Protein AF-A0A229SL94-F1 (afdb_monomer_lite)

Structure (mmCIF, N/CA/C/O backbone):
data_AF-A0A229SL94-F1
#
_entry.id   AF-A0A229SL94-F1
#
loop_
_atom_site.group_PDB
_atom_site.id
_atom_site.type_symbol
_atom_site.label_atom_id
_atom_site.label_alt_id
_atom_site.label_comp_id
_atom_site.label_asym_id
_atom_site.label_entity_id
_atom_site.label_seq_id
_atom_site.pdbx_PDB_ins_code
_atom_site.Cartn_x
_atom_site.Cartn_y
_atom_site.Cartn_z
_atom_site.occupancy
_atom_site.B_iso_or_equiv
_atom_site.auth_seq_id
_atom_site.auth_comp_id
_atom_site.auth_asym_id
_atom_site.auth_atom_id
_atom_site.pdbx_PDB_model_num
ATOM 1 N N . MET A 1 1 ? 32.592 10.573 -26.887 1.00 49.19 1 MET A N 1
ATOM 2 C CA . MET A 1 1 ? 32.184 10.764 -25.479 1.00 49.19 1 MET A CA 1
ATOM 3 C C . MET A 1 1 ? 31.019 11.731 -25.488 1.00 49.19 1 MET A C 1
ATOM 5 O O . MET A 1 1 ? 31.236 12.876 -25.856 1.00 49.19 1 MET A O 1
ATOM 9 N N . SER A 1 2 ? 29.801 11.254 -25.225 1.00 54.78 2 SER A N 1
ATOM 10 C CA . SER A 1 2 ? 28.621 12.127 -25.164 1.00 54.78 2 SER A CA 1
ATOM 11 C C . SER A 1 2 ? 28.673 12.951 -23.877 1.00 54.78 2 SER A C 1
ATOM 13 O O . SER A 1 2 ? 28.986 12.402 -22.821 1.00 54.78 2 SER A O 1
ATOM 15 N N . ASP A 1 3 ? 28.434 14.255 -23.978 1.00 53.88 3 ASP A N 1
ATOM 16 C CA . ASP A 1 3 ? 28.433 15.185 -22.849 1.00 53.88 3 ASP A CA 1
ATOM 17 C C . ASP A 1 3 ? 27.122 15.029 -22.064 1.00 53.88 3 ASP A C 1
ATOM 19 O O . ASP A 1 3 ? 26.086 15.572 -22.440 1.00 53.88 3 ASP A O 1
ATOM 23 N N . SER A 1 4 ? 27.161 14.260 -20.973 1.00 62.75 4 SER A N 1
ATOM 24 C CA . SER A 1 4 ? 26.004 13.944 -20.117 1.00 62.75 4 SER A CA 1
ATOM 25 C C . SER A 1 4 ? 25.400 15.157 -19.396 1.00 62.75 4 SER A C 1
ATOM 27 O O . SER A 1 4 ? 24.421 15.012 -18.670 1.00 62.75 4 SER A O 1
ATOM 29 N N . ARG A 1 5 ? 25.977 16.357 -19.551 1.00 63.97 5 ARG A N 1
ATOM 30 C CA . ARG A 1 5 ? 25.489 17.588 -18.907 1.00 63.97 5 ARG A CA 1
ATOM 31 C C . ARG A 1 5 ? 24.206 18.143 -19.536 1.00 63.97 5 ARG A C 1
ATOM 33 O O . ARG A 1 5 ? 23.594 19.019 -18.934 1.00 63.97 5 ARG A O 1
ATOM 40 N N . PHE A 1 6 ? 23.805 17.635 -20.705 1.00 56.03 6 PHE A N 1
ATOM 41 C CA . PHE A 1 6 ? 22.617 18.076 -21.448 1.00 56.03 6 PHE A CA 1
ATOM 42 C C . PHE A 1 6 ? 21.639 16.941 -21.781 1.00 56.03 6 PHE A C 1
ATOM 44 O O . PHE A 1 6 ? 20.864 17.068 -22.728 1.00 56.03 6 PHE A O 1
ATOM 51 N N . ASP A 1 7 ? 21.646 15.846 -21.016 1.00 63.03 7 ASP A N 1
ATOM 52 C CA . ASP A 1 7 ? 20.564 14.865 -21.126 1.00 63.03 7 ASP A CA 1
ATOM 53 C C . ASP A 1 7 ? 19.261 15.523 -20.652 1.00 63.03 7 ASP A C 1
ATOM 55 O O . ASP A 1 7 ? 19.088 15.846 -19.471 1.00 63.03 7 ASP A O 1
ATOM 59 N N . LEU A 1 8 ? 18.363 15.778 -21.605 1.00 55.16 8 LEU A N 1
ATOM 60 C CA . LEU A 1 8 ? 17.001 16.214 -21.327 1.00 55.16 8 LEU A CA 1
ATOM 61 C C . LEU A 1 8 ? 16.336 15.163 -20.425 1.00 55.16 8 LEU A C 1
ATOM 63 O O . LEU A 1 8 ? 16.502 13.965 -20.670 1.00 55.16 8 LEU A O 1
ATOM 67 N N . PRO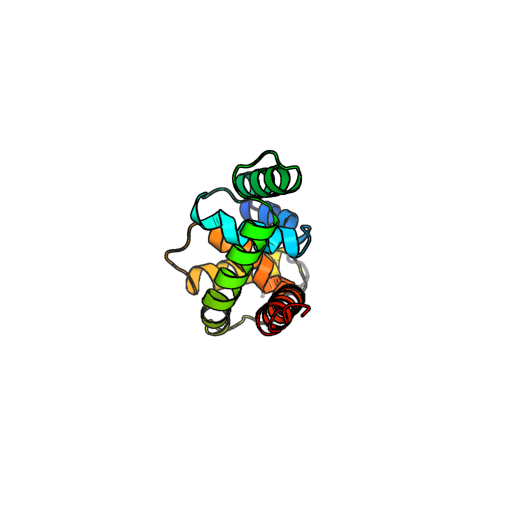 A 1 9 ? 15.592 15.571 -19.379 1.00 57.81 9 PRO A N 1
ATOM 68 C CA . PRO A 1 9 ? 14.831 14.615 -18.596 1.00 57.81 9 PRO A CA 1
ATOM 69 C C . PRO A 1 9 ? 13.870 13.885 -19.530 1.00 57.81 9 PRO A C 1
ATOM 71 O O . PRO A 1 9 ? 13.191 14.519 -20.334 1.00 57.81 9 PRO A O 1
ATOM 74 N N . ASP A 1 10 ? 13.844 12.563 -19.411 1.00 60.22 10 ASP A N 1
ATOM 75 C CA . ASP A 1 10 ? 12.913 11.694 -20.119 1.00 60.22 10 ASP A CA 1
ATOM 76 C C . ASP A 1 10 ? 11.482 12.222 -19.904 1.00 60.22 10 ASP A C 1
ATOM 78 O O . ASP A 1 10 ? 10.982 12.239 -18.774 1.00 60.22 10 ASP A O 1
ATOM 82 N N . LEU A 1 11 ? 10.889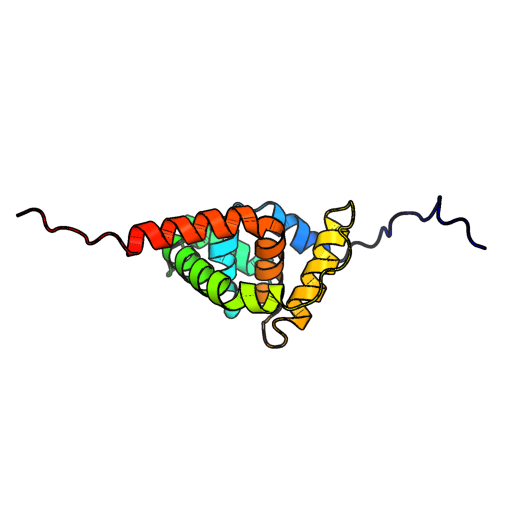 12.789 -20.960 1.00 56.44 11 LEU A N 1
ATOM 83 C CA . LEU A 1 11 ? 9.588 13.468 -20.905 1.00 56.44 11 LEU A CA 1
ATOM 84 C C . LEU A 1 11 ? 8.424 12.473 -20.976 1.00 56.44 11 LEU A C 1
ATOM 86 O O . LEU A 1 11 ? 7.282 12.855 -20.718 1.00 56.44 11 LEU A O 1
ATOM 90 N N . GLU A 1 12 ? 8.696 11.212 -21.313 1.00 61.56 12 GLU A N 1
ATOM 91 C CA . GLU A 1 12 ? 7.688 10.160 -21.322 1.00 61.56 12 GLU A CA 1
ATOM 92 C C . GLU A 1 12 ? 7.441 9.674 -19.895 1.00 61.56 12 GLU A C 1
ATOM 94 O O . GLU A 1 12 ? 8.108 8.779 -19.381 1.00 61.56 12 GLU A O 1
ATOM 99 N N . VAL A 1 13 ? 6.467 10.296 -19.229 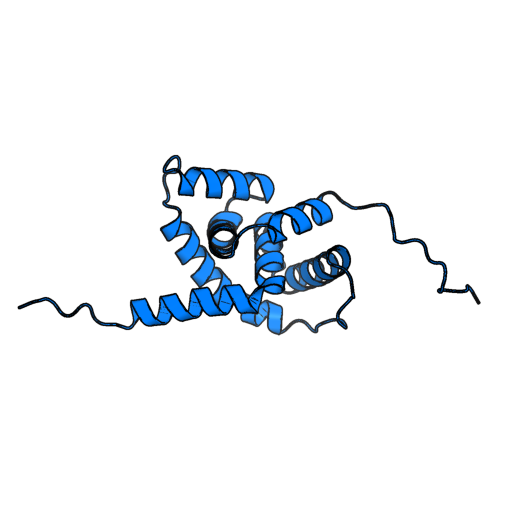1.00 66.31 13 VAL A N 1
ATOM 100 C CA . VAL A 1 13 ? 5.962 9.779 -17.960 1.00 66.31 13 VAL A CA 1
ATOM 101 C C . VAL A 1 13 ? 4.906 8.720 -18.243 1.00 66.31 13 VAL A C 1
ATOM 103 O O . VAL A 1 13 ? 3.911 8.967 -18.925 1.00 66.31 13 VAL A O 1
ATOM 106 N N . THR A 1 14 ? 5.109 7.526 -17.703 1.00 79.00 14 THR A N 1
ATOM 107 C CA . THR A 1 14 ? 4.143 6.433 -17.811 1.00 79.00 14 THR A CA 1
ATOM 108 C C . THR A 1 14 ? 2.948 6.657 -16.880 1.00 79.00 14 THR A C 1
ATOM 110 O O . THR A 1 14 ? 3.062 7.276 -15.820 1.00 79.00 14 THR A O 1
ATOM 113 N N . ALA A 1 15 ? 1.791 6.075 -17.213 1.00 77.31 15 ALA A N 1
ATOM 114 C CA . ALA A 1 15 ? 0.609 6.127 -16.344 1.00 77.31 15 ALA A CA 1
ATOM 115 C C . ALA A 1 15 ? 0.881 5.563 -14.932 1.00 77.31 15 ALA A C 1
ATOM 117 O O . ALA A 1 15 ? 0.339 6.060 -13.948 1.00 77.31 15 ALA A O 1
ATOM 118 N N . ALA A 1 16 ? 1.760 4.562 -14.820 1.00 77.06 16 ALA A N 1
ATOM 119 C CA . ALA A 1 16 ? 2.165 3.981 -13.541 1.00 77.06 16 ALA A CA 1
ATOM 120 C C . ALA A 1 16 ? 3.014 4.941 -12.689 1.00 77.06 16 ALA A C 1
ATOM 122 O O . ALA A 1 16 ? 2.951 4.896 -11.461 1.00 77.06 16 ALA A O 1
ATOM 123 N N . GLU A 1 17 ? 3.808 5.810 -13.315 1.00 83.56 17 GLU A N 1
ATOM 124 C CA . GLU A 1 17 ? 4.589 6.831 -12.613 1.00 83.56 17 GLU A CA 1
ATOM 125 C C . GLU A 1 17 ? 3.714 7.989 -12.140 1.00 83.56 17 GLU A C 1
ATOM 127 O O . GLU A 1 17 ? 3.860 8.419 -10.998 1.00 83.56 17 GLU A O 1
ATOM 132 N N . GLU A 1 18 ? 2.764 8.447 -12.959 1.00 82.94 18 GLU A N 1
ATOM 133 C CA . GLU A 1 18 ? 1.786 9.461 -12.540 1.00 82.94 18 GLU A CA 1
ATOM 134 C C . GLU A 1 18 ? 0.877 8.939 -11.417 1.00 82.94 18 GLU A C 1
ATOM 136 O O . GLU A 1 18 ? 0.677 9.629 -10.416 1.00 82.94 18 GLU A O 1
ATOM 141 N N . ALA A 1 19 ? 0.408 7.688 -11.505 1.00 82.00 19 ALA A N 1
ATOM 142 C CA . ALA A 1 19 ? -0.318 7.045 -10.409 1.00 82.00 19 ALA A CA 1
ATOM 143 C C . ALA A 1 19 ? 0.520 7.013 -9.120 1.00 82.00 19 ALA A C 1
ATOM 145 O O . ALA A 1 19 ? 0.007 7.299 -8.042 1.00 82.00 19 ALA A O 1
ATOM 146 N N . GLY A 1 20 ? 1.821 6.737 -9.233 1.00 84.94 20 GLY A N 1
ATOM 147 C CA . GLY A 1 20 ? 2.759 6.801 -8.117 1.00 84.94 20 GLY A CA 1
ATOM 148 C C . GLY A 1 20 ? 2.849 8.175 -7.468 1.00 84.94 20 GLY A C 1
ATOM 149 O O . GLY A 1 20 ? 2.729 8.290 -6.251 1.00 84.94 20 GLY A O 1
ATOM 150 N N . VAL A 1 21 ? 2.999 9.230 -8.270 1.00 86.19 21 VAL A N 1
ATOM 151 C CA . VAL A 1 21 ? 3.027 10.617 -7.776 1.00 86.19 21 VAL A CA 1
ATOM 152 C C . VAL A 1 21 ? 1.723 10.974 -7.057 1.00 86.19 21 VAL A C 1
ATOM 154 O O . VAL A 1 21 ? 1.767 11.569 -5.981 1.00 86.19 21 VAL A O 1
ATOM 157 N N . ILE A 1 22 ? 0.572 10.568 -7.602 1.00 90.06 22 ILE A N 1
ATOM 158 C CA . ILE A 1 22 ? -0.737 10.778 -6.968 1.00 90.06 22 ILE A CA 1
ATOM 159 C C . ILE A 1 22 ? -0.812 10.052 -5.619 1.00 90.06 22 ILE A C 1
ATOM 161 O O . ILE A 1 22 ? -1.211 10.658 -4.624 1.00 90.06 22 ILE A O 1
ATOM 165 N N . LEU A 1 23 ? -0.396 8.781 -5.560 1.00 93.69 23 LEU A N 1
ATOM 166 C CA . LEU A 1 23 ? -0.384 8.003 -4.318 1.00 93.69 23 LEU A CA 1
ATOM 167 C C . LEU A 1 23 ? 0.499 8.654 -3.250 1.00 93.69 23 LEU A C 1
ATOM 169 O O . LEU A 1 23 ? 0.104 8.717 -2.090 1.00 93.69 23 LEU A O 1
ATOM 173 N N . LEU A 1 24 ? 1.660 9.192 -3.629 1.00 93.75 24 LEU A N 1
ATOM 174 C CA . LEU A 1 24 ? 2.560 9.874 -2.695 1.00 93.75 24 LEU A CA 1
ATOM 175 C C . LEU A 1 24 ? 1.940 11.137 -2.072 1.00 93.75 24 LEU A C 1
ATOM 177 O O . LEU A 1 24 ? 2.353 11.531 -0.980 1.00 93.75 24 LEU A O 1
ATOM 181 N N . GLY A 1 25 ? 0.923 11.725 -2.712 1.00 93.81 25 GLY A N 1
ATOM 182 C CA . GLY A 1 25 ? 0.136 12.838 -2.176 1.00 93.81 25 GLY A CA 1
ATOM 183 C C . GLY A 1 25 ? -0.947 12.448 -1.158 1.00 93.81 25 GLY A C 1
ATOM 184 O O . GLY A 1 25 ? -1.528 13.335 -0.535 1.00 93.81 25 GLY A O 1
ATOM 185 N N . LEU A 1 26 ? -1.239 11.156 -0.970 1.00 94.88 26 LEU A N 1
ATOM 186 C CA . LEU A 1 26 ? -2.208 10.689 0.030 1.00 94.88 26 LEU A CA 1
ATOM 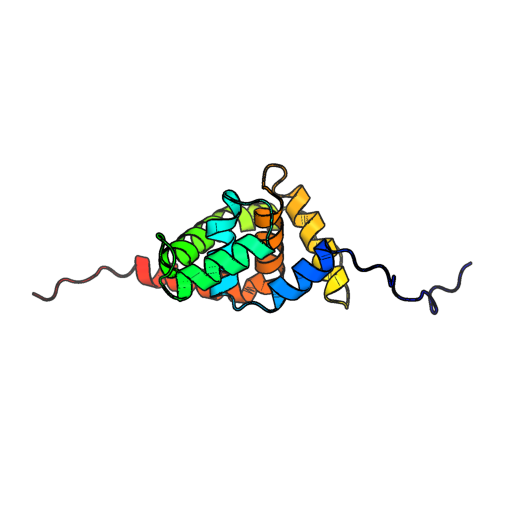187 C C . LEU A 1 26 ? -1.621 10.761 1.441 1.00 94.88 26 LEU A C 1
ATOM 189 O O . LEU A 1 26 ? -0.428 10.571 1.626 1.00 94.88 26 LEU A O 1
ATOM 193 N N . ASP A 1 27 ? -2.439 11.000 2.463 1.00 95.56 27 ASP A N 1
ATOM 194 C CA . ASP A 1 27 ? -1.978 10.916 3.854 1.00 95.56 27 ASP A CA 1
ATOM 195 C C . ASP A 1 27 ? -1.619 9.465 4.271 1.00 95.56 27 ASP A C 1
ATOM 197 O O . ASP A 1 27 ? -2.062 8.509 3.624 1.00 95.56 27 ASP A O 1
ATOM 201 N N . PRO A 1 28 ? -0.798 9.276 5.327 1.00 96.56 28 PRO A N 1
ATOM 202 C CA . PRO A 1 28 ? -0.360 7.949 5.770 1.00 96.56 28 PRO A CA 1
ATOM 203 C C . PRO A 1 28 ? -1.501 6.971 6.089 1.00 96.56 28 PRO A C 1
ATOM 205 O O . PRO A 1 28 ? -1.394 5.797 5.730 1.00 96.56 28 PRO A O 1
ATOM 208 N N . ASP A 1 29 ? -2.605 7.443 6.681 1.00 96.44 29 ASP A N 1
ATOM 209 C CA . ASP A 1 29 ? -3.775 6.605 6.982 1.00 96.44 29 ASP A CA 1
ATOM 210 C C . ASP A 1 29 ? -4.397 6.085 5.680 1.00 96.44 29 ASP A C 1
ATOM 212 O O . ASP A 1 29 ? -4.651 4.891 5.522 1.00 96.44 29 ASP A O 1
ATOM 216 N N . ARG A 1 30 ? -4.573 6.956 4.678 1.00 97.12 30 ARG A N 1
ATOM 217 C CA . ARG A 1 30 ? -5.065 6.550 3.353 1.00 97.12 30 ARG A CA 1
ATOM 218 C C . ARG A 1 30 ? -4.122 5.595 2.622 1.00 97.12 30 ARG A C 1
ATOM 220 O O . ARG A 1 30 ? -4.605 4.715 1.907 1.00 97.12 30 ARG A O 1
ATOM 227 N N . LEU A 1 31 ? -2.809 5.740 2.789 1.00 98.06 31 LEU A N 1
ATOM 228 C CA . LEU A 1 31 ? -1.834 4.796 2.236 1.00 98.06 31 LEU A CA 1
ATOM 229 C C . LEU A 1 31 ? -1.951 3.413 2.887 1.00 98.06 31 LEU A C 1
ATOM 231 O O . LEU A 1 31 ? -1.997 2.412 2.170 1.00 98.06 31 LEU A O 1
ATOM 235 N N . LEU A 1 32 ? -2.064 3.347 4.216 1.00 98.00 32 LEU A N 1
ATOM 236 C CA . LEU A 1 32 ? -2.277 2.087 4.931 1.00 98.00 32 LEU A CA 1
ATOM 237 C C . LEU A 1 32 ? -3.625 1.458 4.577 1.00 98.00 32 LEU A C 1
ATOM 239 O O . LEU A 1 32 ? -3.661 0.287 4.208 1.00 98.00 32 LEU A O 1
ATOM 243 N N . ALA A 1 33 ? -4.714 2.226 4.587 1.00 97.81 33 ALA A N 1
ATOM 244 C CA . ALA A 1 33 ? -6.029 1.730 4.188 1.00 97.81 33 ALA A CA 1
ATOM 245 C C . ALA A 1 33 ? -6.014 1.141 2.770 1.00 97.81 33 ALA A C 1
ATOM 247 O O . ALA A 1 33 ? -6.566 0.067 2.522 1.00 97.81 33 ALA A O 1
ATOM 248 N N . GLY A 1 34 ? -5.330 1.815 1.841 1.00 97.75 34 GLY A N 1
ATOM 249 C CA . GLY A 1 34 ? -5.147 1.309 0.489 1.00 97.75 34 GLY A CA 1
ATOM 250 C C . GLY A 1 34 ? -4.322 0.028 0.448 1.00 97.75 34 GLY A C 1
ATOM 251 O O . GLY A 1 34 ? -4.744 -0.930 -0.190 1.00 97.75 34 GLY A O 1
ATOM 252 N N . LEU A 1 35 ? -3.215 -0.061 1.192 1.00 97.75 35 LEU A N 1
ATOM 253 C CA . LEU A 1 35 ? -2.432 -1.295 1.318 1.00 97.75 35 LEU A CA 1
ATOM 254 C C . LEU A 1 35 ? -3.260 -2.458 1.899 1.00 97.75 35 LEU A C 1
ATOM 256 O O . LEU A 1 35 ? -3.100 -3.600 1.463 1.00 97.75 35 LEU A O 1
ATOM 260 N N . GLY A 1 36 ? -4.156 -2.174 2.848 1.00 96.00 36 GLY A N 1
ATOM 261 C CA . GLY A 1 36 ? -5.077 -3.146 3.440 1.00 96.00 36 GLY A CA 1
ATOM 262 C C . GLY A 1 36 ? -6.094 -3.704 2.442 1.00 96.00 36 GLY A C 1
ATOM 263 O O . GLY A 1 36 ? -6.430 -4.886 2.508 1.00 96.00 36 GLY A O 1
ATOM 264 N N . PHE A 1 37 ? -6.532 -2.889 1.477 1.00 96.69 37 PHE A N 1
ATOM 265 C CA . PHE A 1 37 ? -7.504 -3.285 0.454 1.00 96.69 37 PHE A CA 1
ATOM 266 C C . PHE A 1 37 ? -6.870 -3.817 -0.846 1.00 96.69 37 PHE A C 1
ATOM 268 O O . PHE A 1 37 ? -7.455 -4.658 -1.528 1.00 96.69 37 PHE A O 1
ATOM 275 N N . ALA A 1 38 ? -5.662 -3.372 -1.198 1.00 94.94 38 ALA A N 1
ATOM 276 C CA . ALA A 1 38 ? -5.051 -3.558 -2.517 1.00 94.94 38 ALA A CA 1
ATOM 277 C C . ALA A 1 38 ? -4.748 -5.015 -2.919 1.00 94.94 38 ALA A C 1
ATOM 279 O O . ALA A 1 38 ? -4.329 -5.266 -4.043 1.00 94.94 38 ALA A O 1
ATOM 280 N N . GLY A 1 39 ? -4.955 -5.991 -2.030 1.00 90.31 39 GLY A N 1
ATOM 281 C CA . GLY A 1 39 ? -4.941 -7.411 -2.396 1.00 90.31 39 GLY A CA 1
ATOM 282 C C . GLY A 1 39 ? -6.176 -7.871 -3.183 1.00 90.31 39 GLY A C 1
ATOM 283 O O . GLY A 1 39 ? -6.173 -8.990 -3.681 1.00 90.31 39 GLY A O 1
ATOM 284 N N . LEU A 1 40 ? -7.220 -7.040 -3.273 1.00 90.00 40 LEU A N 1
ATOM 285 C CA . LEU A 1 40 ? -8.510 -7.366 -3.894 1.00 90.00 40 LEU A CA 1
ATOM 286 C C . LEU A 1 40 ? -8.753 -6.640 -5.227 1.00 90.00 40 LEU A C 1
ATOM 288 O O . LEU A 1 40 ? -9.807 -6.815 -5.835 1.00 90.00 40 LEU A O 1
ATOM 292 N N . ALA A 1 41 ? -7.812 -5.805 -5.665 1.00 91.38 41 ALA A N 1
ATOM 293 C CA . ALA A 1 41 ? -7.915 -5.027 -6.891 1.00 91.38 41 ALA A CA 1
ATOM 294 C C . ALA A 1 41 ? -6.538 -4.854 -7.533 1.00 91.38 41 ALA A C 1
ATOM 296 O O . ALA A 1 41 ? -5.536 -4.741 -6.832 1.00 91.38 41 ALA A O 1
ATOM 297 N N . ASP A 1 42 ? -6.501 -4.773 -8.861 1.00 90.44 42 ASP A N 1
ATOM 298 C CA . ASP A 1 42 ? -5.257 -4.540 -9.600 1.00 90.44 42 ASP A CA 1
ATOM 299 C C . ASP A 1 42 ? -5.005 -3.054 -9.880 1.00 90.44 42 ASP A C 1
ATOM 301 O O . ASP A 1 42 ? -3.853 -2.644 -10.013 1.00 90.44 42 ASP A O 1
ATOM 305 N N . ASP A 1 43 ? -6.060 -2.234 -9.923 1.00 92.56 43 ASP A N 1
ATOM 306 C CA . ASP A 1 43 ? -5.965 -0.807 -10.228 1.00 92.56 43 ASP A CA 1
ATOM 307 C C . ASP A 1 43 ? -5.817 0.046 -8.949 1.00 92.56 43 ASP A C 1
ATOM 309 O O . ASP A 1 43 ? -6.733 0.075 -8.118 1.00 92.56 43 ASP A O 1
ATOM 313 N N . PRO A 1 44 ? -4.698 0.774 -8.763 1.00 93.38 44 PRO A N 1
ATOM 314 C CA . PRO A 1 44 ? -4.477 1.585 -7.566 1.00 93.38 44 PRO A CA 1
ATOM 315 C C . PRO A 1 44 ? -5.419 2.796 -7.458 1.00 93.38 44 PRO A C 1
ATOM 317 O O . PRO A 1 44 ? -5.707 3.243 -6.348 1.00 93.38 44 PRO A O 1
ATOM 320 N N . GLY A 1 45 ? -5.933 3.323 -8.573 1.00 92.62 45 GLY A N 1
ATOM 321 C CA . GLY A 1 45 ? -6.902 4.419 -8.568 1.00 92.62 45 GLY A CA 1
ATOM 322 C C . GLY A 1 45 ? -8.271 3.978 -8.048 1.00 92.62 45 GLY A C 1
ATOM 323 O O . GLY A 1 45 ? -8.905 4.695 -7.273 1.00 92.62 45 GLY A O 1
ATOM 324 N N . LEU A 1 46 ? -8.712 2.772 -8.409 1.00 93.25 46 LEU A N 1
ATOM 325 C CA . LEU A 1 46 ? -9.926 2.153 -7.881 1.00 93.25 46 LEU A CA 1
ATOM 326 C C . LEU A 1 46 ? -9.805 1.884 -6.377 1.00 93.25 46 LEU A C 1
ATOM 328 O O . LEU A 1 46 ? -10.749 2.151 -5.632 1.00 93.25 46 LEU A O 1
ATOM 332 N N . VAL A 1 47 ? -8.638 1.428 -5.910 1.00 96.38 47 VAL A N 1
ATOM 333 C CA . VAL A 1 47 ? -8.368 1.290 -4.469 1.00 96.38 47 VAL A CA 1
ATOM 334 C C . VAL A 1 47 ? -8.524 2.638 -3.759 1.00 96.38 47 VAL A C 1
ATOM 336 O O . VAL A 1 47 ? -9.217 2.706 -2.744 1.00 96.38 47 VAL A O 1
ATOM 339 N N . ALA A 1 48 ? -7.965 3.722 -4.306 1.00 94.94 48 ALA A N 1
ATOM 340 C CA . ALA A 1 48 ? -8.095 5.055 -3.716 1.00 94.94 48 ALA A CA 1
ATOM 341 C C . ALA A 1 48 ? -9.564 5.508 -3.598 1.00 94.94 48 ALA A C 1
ATOM 343 O O . ALA A 1 48 ? -9.960 6.042 -2.561 1.00 94.94 48 ALA A O 1
ATOM 344 N N . GLN A 1 49 ? -10.392 5.238 -4.614 1.00 93.81 49 GLN A N 1
ATOM 345 C CA . GLN A 1 49 ? -11.831 5.538 -4.578 1.00 93.81 49 GLN A CA 1
ATOM 346 C C . GLN A 1 49 ? -12.571 4.741 -3.496 1.00 93.81 49 GLN A C 1
ATOM 348 O O . GLN A 1 49 ? -13.460 5.272 -2.829 1.00 93.81 49 GLN A O 1
ATOM 353 N N . ILE A 1 50 ? -12.213 3.469 -3.300 1.00 95.06 50 ILE A N 1
ATOM 354 C CA . ILE A 1 50 ? -12.816 2.622 -2.263 1.00 95.06 50 ILE A CA 1
ATOM 355 C C . ILE A 1 50 ? -12.409 3.094 -0.870 1.00 95.06 50 ILE A C 1
ATOM 357 O O . ILE A 1 50 ? -13.267 3.200 0.004 1.00 95.06 50 ILE A O 1
ATOM 361 N N . VAL A 1 51 ? -11.135 3.437 -0.669 1.00 96.00 51 VAL A N 1
ATOM 362 C CA . VAL A 1 51 ? -10.645 4.007 0.595 1.00 96.00 51 VAL A CA 1
ATOM 363 C C . VAL A 1 51 ? -11.376 5.305 0.928 1.00 96.00 51 VAL A C 1
ATOM 365 O O . VAL A 1 51 ? -11.783 5.504 2.074 1.00 96.00 51 VAL A O 1
ATOM 368 N N . ASP A 1 52 ? -11.583 6.172 -0.064 1.00 94.94 52 ASP A N 1
ATOM 369 C CA . ASP A 1 52 ? -12.337 7.410 0.118 1.00 94.94 52 ASP A CA 1
ATOM 370 C C . ASP A 1 52 ? -13.800 7.136 0.498 1.00 94.94 52 ASP A C 1
ATOM 372 O O . ASP A 1 52 ? -14.316 7.670 1.481 1.00 94.94 52 ASP A O 1
ATOM 376 N N . ARG A 1 53 ? -14.448 6.196 -0.195 1.00 93.75 53 ARG A N 1
ATOM 377 C CA . ARG A 1 53 ? -15.809 5.765 0.137 1.00 93.75 53 ARG A CA 1
ATOM 378 C C . ARG A 1 53 ? -15.910 5.172 1.546 1.00 93.75 53 ARG A C 1
ATOM 380 O O . ARG A 1 53 ? -16.864 5.487 2.256 1.00 93.75 53 ARG A O 1
ATOM 387 N N . ALA A 1 54 ? -14.943 4.357 1.968 1.00 94.31 54 ALA A N 1
ATOM 388 C CA . ALA A 1 54 ? -14.886 3.788 3.315 1.00 94.31 54 ALA A CA 1
ATOM 389 C C . ALA A 1 54 ? -14.741 4.872 4.391 1.00 94.31 54 ALA A C 1
ATOM 391 O O . ALA A 1 54 ? -15.388 4.805 5.436 1.00 94.31 54 ALA A O 1
ATOM 392 N N . ARG A 1 55 ? -13.957 5.921 4.117 1.00 93.94 55 ARG A N 1
ATOM 393 C CA . ARG A 1 55 ? -13.807 7.088 5.000 1.00 93.94 55 ARG A CA 1
ATOM 394 C C . ARG A 1 55 ? -15.107 7.877 5.167 1.00 93.94 55 ARG A C 1
ATOM 396 O O . ARG A 1 55 ? -15.329 8.470 6.218 1.00 93.94 55 ARG A O 1
ATOM 403 N N . HIS A 1 56 ? -15.977 7.847 4.163 1.00 93.69 56 HIS A N 1
ATOM 404 C CA . HIS A 1 56 ? -17.293 8.483 4.192 1.00 93.69 56 HIS A CA 1
ATOM 405 C C . HIS A 1 56 ? -18.440 7.534 4.588 1.00 93.69 56 HIS A C 1
ATOM 407 O O . HIS A 1 56 ? -19.604 7.907 4.471 1.00 93.69 56 HIS A O 1
ATOM 413 N N . GLY A 1 57 ? -18.134 6.319 5.062 1.00 88.50 57 GLY A N 1
ATOM 414 C CA . GLY A 1 57 ? -19.136 5.346 5.518 1.00 88.50 57 GLY A CA 1
ATOM 415 C C . GLY A 1 57 ? -19.953 4.694 4.397 1.00 88.50 57 GLY A C 1
ATOM 416 O O . GLY A 1 57 ? -20.958 4.044 4.665 1.00 88.50 57 GLY A O 1
ATOM 417 N N . GLY A 1 58 ? -19.544 4.855 3.137 1.00 86.50 58 GLY A N 1
ATOM 418 C CA . GLY A 1 58 ? -20.225 4.273 1.978 1.00 86.50 58 GLY A CA 1
ATOM 419 C C . GLY A 1 58 ? -19.735 2.874 1.595 1.00 86.50 58 GLY A C 1
ATOM 420 O O . GLY A 1 58 ? -20.088 2.385 0.523 1.00 86.50 58 GLY A O 1
ATOM 421 N N . PHE A 1 59 ? -18.864 2.260 2.396 1.00 87.00 59 PHE A N 1
ATOM 422 C CA . PHE A 1 59 ? -18.294 0.937 2.145 1.00 87.00 59 PHE A CA 1
ATOM 423 C C . PHE A 1 59 ? -18.587 0.011 3.325 1.00 87.00 59 PHE A C 1
ATOM 425 O O . PHE A 1 59 ? -18.735 0.471 4.453 1.00 87.00 59 PHE A O 1
ATOM 432 N N . THR A 1 60 ? -18.692 -1.289 3.055 1.00 82.25 60 THR A N 1
ATOM 433 C CA . THR A 1 60 ? -19.038 -2.294 4.070 1.00 82.25 60 THR A CA 1
ATOM 434 C C . THR A 1 60 ? -17.959 -2.442 5.138 1.00 82.25 60 THR A C 1
ATOM 436 O O . THR A 1 60 ? -18.292 -2.683 6.292 1.00 82.25 60 THR A O 1
ATOM 439 N N . THR A 1 61 ? -16.691 -2.276 4.762 1.00 86.06 61 THR A N 1
ATOM 440 C CA . THR A 1 61 ? -15.551 -2.221 5.686 1.00 86.06 61 THR A CA 1
ATOM 441 C C . THR A 1 61 ? -15.250 -0.770 6.050 1.00 86.06 61 THR A C 1
ATOM 443 O O . THR A 1 61 ? -15.168 0.099 5.175 1.00 86.06 61 THR A O 1
ATOM 446 N N . GLY A 1 62 ? -15.067 -0.497 7.339 1.00 91.75 62 GLY A N 1
ATOM 447 C CA . GLY A 1 62 ? -14.734 0.840 7.817 1.00 91.75 62 GLY A CA 1
ATOM 448 C C . GLY A 1 62 ? -13.312 1.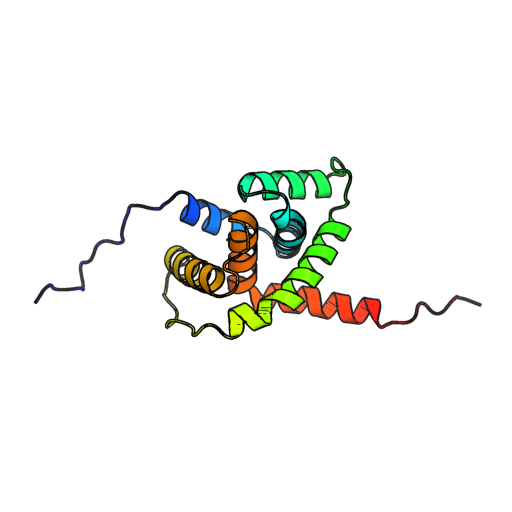255 7.433 1.00 91.75 62 GLY A C 1
ATOM 449 O O . GLY A 1 62 ? -12.421 0.422 7.281 1.00 91.75 62 GLY A O 1
ATOM 450 N N . HIS A 1 63 ? -13.062 2.563 7.320 1.00 94.44 63 HIS A N 1
ATOM 451 C CA . HIS A 1 63 ? -11.715 3.074 7.037 1.00 94.44 63 HIS A CA 1
ATOM 452 C C . HIS A 1 63 ? -10.675 2.612 8.071 1.00 94.44 63 HIS A C 1
ATOM 454 O O . HIS A 1 63 ? -9.591 2.198 7.680 1.00 94.44 63 HIS A O 1
ATOM 460 N N . ALA A 1 64 ? -11.021 2.613 9.363 1.00 93.81 64 ALA A N 1
ATOM 461 C CA . ALA A 1 64 ? -10.130 2.148 10.430 1.00 93.81 64 ALA A CA 1
ATOM 462 C C . ALA A 1 64 ? -9.730 0.670 10.259 1.00 93.81 64 ALA A C 1
ATOM 464 O O . ALA A 1 64 ? -8.554 0.340 10.328 1.00 93.81 64 ALA A O 1
ATOM 465 N N . GLU A 1 65 ? -10.679 -0.205 9.915 1.00 93.62 65 GLU A N 1
ATOM 466 C CA . GLU A 1 65 ? -10.401 -1.632 9.693 1.00 93.62 65 GLU A CA 1
ATOM 467 C C . GLU A 1 65 ? -9.452 -1.853 8.504 1.00 93.62 65 GLU A C 1
ATOM 469 O O . GLU A 1 65 ? -8.602 -2.750 8.524 1.00 93.62 65 GLU A O 1
ATOM 474 N N . LEU A 1 66 ? -9.577 -1.019 7.463 1.00 96.38 66 LEU A N 1
ATOM 475 C CA . LEU A 1 66 ? -8.649 -1.022 6.334 1.00 96.38 66 LEU A CA 1
ATOM 476 C C . LEU A 1 66 ? -7.252 -0.558 6.757 1.00 96.38 66 LEU A C 1
ATOM 478 O O . LEU A 1 66 ? -6.272 -1.166 6.324 1.00 96.38 66 LEU A O 1
ATOM 482 N N . VAL A 1 67 ? -7.150 0.485 7.591 1.00 97.06 67 VAL A N 1
ATOM 483 C CA . VAL A 1 67 ? -5.869 0.961 8.142 1.00 97.06 67 VAL A CA 1
ATOM 484 C C . VAL A 1 67 ? -5.197 -0.146 8.948 1.00 97.06 67 VAL A C 1
ATOM 486 O O . VAL A 1 67 ? -4.058 -0.488 8.639 1.00 97.06 67 VAL A O 1
ATOM 489 N N . ASP A 1 68 ? -5.914 -0.796 9.867 1.00 95.31 68 ASP A N 1
ATOM 490 C CA . ASP A 1 68 ? -5.380 -1.893 10.685 1.00 95.31 68 ASP A CA 1
ATOM 491 C C . ASP A 1 68 ? -4.889 -3.064 9.815 1.00 95.31 68 ASP A C 1
ATOM 493 O O . ASP A 1 68 ? -3.827 -3.659 10.043 1.00 95.31 68 ASP A O 1
ATOM 497 N N . GLY A 1 69 ? -5.664 -3.415 8.781 1.00 95.69 69 GLY A N 1
ATOM 498 C CA . GLY A 1 69 ? -5.279 -4.418 7.788 1.00 95.69 69 GLY A CA 1
ATOM 499 C C . GLY A 1 69 ? -4.009 -4.026 7.032 1.00 95.69 69 GLY A C 1
ATOM 500 O O . GLY A 1 69 ? -3.103 -4.848 6.857 1.00 95.69 69 GLY A O 1
ATOM 501 N N . GLY A 1 70 ? -3.916 -2.756 6.644 1.00 97.25 70 GLY A N 1
ATOM 502 C CA . GLY A 1 70 ? -2.740 -2.146 6.043 1.00 97.25 70 GLY A CA 1
ATOM 503 C C . GLY A 1 70 ? -1.518 -2.196 6.942 1.00 97.25 70 GLY A C 1
ATOM 504 O O . GLY A 1 70 ? -0.457 -2.621 6.493 1.00 97.25 70 GLY A O 1
ATOM 505 N N . ALA A 1 71 ? -1.664 -1.833 8.214 1.00 97.50 71 ALA A N 1
ATOM 506 C CA . ALA A 1 71 ? -0.594 -1.836 9.203 1.00 97.50 71 ALA A CA 1
ATOM 507 C C . ALA A 1 71 ? -0.026 -3.247 9.400 1.00 97.50 71 ALA A C 1
ATOM 509 O O . ALA A 1 71 ? 1.190 -3.453 9.357 1.00 97.50 71 ALA A O 1
ATOM 510 N N . ARG A 1 72 ? -0.893 -4.262 9.530 1.00 96.12 72 ARG A N 1
ATOM 511 C CA . ARG A 1 72 ? -0.465 -5.673 9.582 1.00 96.12 72 ARG A CA 1
ATOM 512 C C . ARG A 1 72 ? 0.294 -6.084 8.321 1.00 96.12 72 ARG A C 1
ATOM 514 O O . ARG A 1 72 ? 1.354 -6.704 8.414 1.00 96.12 72 ARG A O 1
ATOM 521 N N . ARG A 1 73 ? -0.214 -5.711 7.144 1.00 96.50 73 ARG A N 1
ATOM 522 C CA . ARG A 1 73 ? 0.430 -6.026 5.863 1.00 96.50 73 ARG A CA 1
ATOM 523 C C . ARG A 1 73 ? 1.770 -5.303 5.696 1.00 96.50 73 ARG A C 1
ATOM 525 O O . ARG A 1 73 ? 2.721 -5.909 5.210 1.00 96.50 73 ARG A O 1
ATOM 532 N N . TRP A 1 74 ? 1.871 -4.053 6.137 1.00 97.69 74 TRP A N 1
ATOM 533 C CA . TRP A 1 74 ? 3.115 -3.288 6.164 1.00 97.69 74 TRP A CA 1
ATOM 534 C C . TRP A 1 74 ? 4.169 -3.984 7.023 1.00 97.69 74 TRP A C 1
ATOM 536 O O . TRP A 1 74 ? 5.246 -4.303 6.519 1.00 97.69 74 TRP A O 1
ATOM 546 N N . ARG A 1 75 ? 3.843 -4.308 8.283 1.00 96.38 75 ARG A N 1
ATOM 547 C CA . ARG A 1 75 ? 4.760 -5.011 9.199 1.00 96.38 75 ARG A CA 1
ATOM 548 C C . ARG A 1 75 ? 5.241 -6.343 8.616 1.00 96.38 75 ARG A C 1
ATOM 550 O O . ARG A 1 75 ? 6.417 -6.674 8.749 1.00 96.38 75 ARG A O 1
ATOM 557 N N . LEU A 1 76 ? 4.352 -7.075 7.940 1.00 96.12 76 LEU A N 1
ATOM 558 C CA . LEU A 1 76 ? 4.673 -8.349 7.295 1.00 96.12 76 LEU A CA 1
ATOM 559 C C . LEU A 1 76 ? 5.643 -8.190 6.113 1.00 96.12 76 LEU A C 1
ATOM 561 O O . LEU A 1 76 ? 6.571 -8.982 5.974 1.00 96.12 76 LEU A O 1
ATOM 565 N N . LEU A 1 77 ? 5.426 -7.197 5.245 1.00 97.00 77 LEU A N 1
ATOM 566 C CA . LEU A 1 77 ? 6.138 -7.086 3.965 1.00 97.00 77 LEU A CA 1
ATOM 567 C C . LEU A 1 77 ? 7.374 -6.179 4.020 1.00 97.00 77 LEU A C 1
ATOM 569 O O . LEU A 1 77 ? 8.297 -6.370 3.225 1.00 97.00 77 LEU A O 1
ATOM 573 N N . ARG A 1 78 ? 7.441 -5.224 4.960 1.00 96.62 78 ARG A N 1
ATOM 574 C CA . ARG A 1 78 ? 8.579 -4.294 5.077 1.00 96.62 78 ARG A CA 1
ATOM 575 C C . ARG A 1 78 ? 9.946 -4.993 5.179 1.00 96.62 78 ARG A C 1
ATOM 577 O O . ARG A 1 78 ? 10.870 -4.509 4.525 1.00 96.62 78 ARG A O 1
ATOM 584 N N . PRO A 1 79 ? 10.128 -6.135 5.885 1.00 97.25 79 PRO A N 1
ATOM 585 C CA . PRO A 1 79 ? 11.437 -6.783 5.963 1.00 97.25 79 PRO A CA 1
ATOM 586 C C . PRO A 1 79 ? 11.876 -7.374 4.617 1.00 97.25 79 PRO A C 1
ATOM 588 O O . PRO A 1 79 ? 13.057 -7.321 4.280 1.00 97.25 79 PRO A O 1
ATOM 591 N N . ALA A 1 80 ? 10.932 -7.880 3.815 1.00 97.00 80 ALA A N 1
ATOM 592 C CA . ALA A 1 80 ? 11.222 -8.413 2.486 1.00 97.00 80 ALA A CA 1
ATOM 593 C C . ALA A 1 80 ? 11.698 -7.306 1.534 1.00 97.00 80 ALA A C 1
ATOM 595 O O . ALA A 1 80 ? 12.687 -7.477 0.825 1.00 97.00 80 ALA A O 1
ATOM 596 N N . VAL A 1 81 ? 11.053 -6.133 1.566 1.00 96.94 81 VAL A N 1
ATOM 597 C CA . VAL A 1 81 ? 11.504 -4.971 0.783 1.00 96.94 81 VAL A CA 1
ATOM 598 C C . VAL A 1 81 ? 12.867 -4.477 1.280 1.00 96.94 81 VAL A C 1
ATOM 600 O O . VAL A 1 81 ? 13.744 -4.179 0.465 1.00 96.94 81 VAL A O 1
ATOM 603 N N . ALA A 1 82 ? 13.091 -4.457 2.599 1.00 96.25 82 ALA A N 1
ATOM 604 C CA . ALA A 1 82 ? 14.366 -4.073 3.207 1.00 96.25 82 ALA A CA 1
ATOM 605 C C . ALA A 1 82 ? 15.538 -4.962 2.761 1.00 96.25 82 ALA A C 1
ATOM 607 O O . ALA A 1 82 ? 16.632 -4.442 2.545 1.00 96.25 82 ALA A O 1
ATOM 608 N N . ALA A 1 83 ? 15.297 -6.260 2.560 1.00 96.38 83 ALA A N 1
ATOM 609 C CA . ALA A 1 83 ? 16.309 -7.223 2.132 1.00 96.38 83 ALA A CA 1
ATOM 610 C C . ALA A 1 83 ? 16.796 -7.022 0.683 1.00 96.38 83 ALA A C 1
ATOM 612 O O . ALA A 1 83 ? 17.896 -7.455 0.342 1.00 96.38 83 ALA A O 1
ATOM 613 N N . VAL A 1 84 ? 16.015 -6.356 -0.174 1.00 95.62 84 VAL A N 1
ATOM 614 C CA . VAL A 1 84 ? 16.441 -6.037 -1.545 1.00 95.62 84 VAL A CA 1
ATOM 615 C C . VAL A 1 84 ? 17.425 -4.858 -1.518 1.00 95.62 84 VAL A C 1
ATOM 617 O O . VAL A 1 84 ? 17.081 -3.815 -0.962 1.00 95.62 84 VAL A O 1
ATOM 620 N N . PRO A 1 85 ? 18.624 -4.956 -2.122 1.00 89.62 85 PRO A N 1
ATOM 621 C CA . PRO A 1 85 ? 19.599 -3.867 -2.120 1.00 89.62 85 PRO A CA 1
ATOM 622 C C . PRO A 1 85 ? 19.036 -2.551 -2.671 1.00 89.62 85 PRO A C 1
ATOM 624 O O . PRO A 1 85 ? 18.375 -2.518 -3.710 1.00 89.62 85 PRO A O 1
ATOM 627 N N . ALA A 1 86 ? 19.323 -1.449 -1.977 1.00 81.31 86 ALA A N 1
ATOM 628 C CA . ALA A 1 86 ? 18.959 -0.117 -2.440 1.00 81.31 86 ALA A CA 1
ATOM 629 C C . ALA A 1 86 ? 19.912 0.346 -3.550 1.00 81.31 86 ALA A C 1
ATOM 631 O O . ALA A 1 86 ? 21.126 0.162 -3.455 1.00 81.31 86 ALA A O 1
ATOM 632 N N . LYS A 1 87 ? 19.372 1.020 -4.566 1.00 77.69 87 LYS A N 1
ATOM 633 C CA . LYS A 1 87 ? 20.185 1.895 -5.415 1.00 77.69 87 LYS A CA 1
ATOM 634 C C . LYS A 1 87 ? 20.464 3.204 -4.674 1.00 77.69 87 LYS A C 1
ATOM 636 O O . LYS A 1 87 ? 19.722 3.572 -3.763 1.00 77.69 87 LYS A O 1
ATOM 641 N N . ALA A 1 88 ? 21.529 3.902 -5.068 1.00 74.00 88 ALA A N 1
ATOM 642 C CA . ALA A 1 88 ? 21.819 5.236 -4.551 1.00 74.00 88 ALA A CA 1
ATOM 643 C C . ALA A 1 88 ? 20.613 6.166 -4.760 1.00 74.00 88 ALA A C 1
ATOM 645 O O . ALA A 1 88 ? 19.964 6.110 -5.807 1.00 74.00 88 ALA A O 1
ATOM 646 N N . ALA A 1 89 ? 20.319 7.000 -3.759 1.00 65.94 89 ALA A N 1
ATOM 647 C CA . ALA A 1 89 ? 19.175 7.902 -3.789 1.00 65.94 89 ALA A CA 1
ATOM 648 C C . ALA A 1 89 ? 19.232 8.808 -5.028 1.00 65.94 89 ALA A C 1
ATOM 650 O O . ALA A 1 89 ? 20.244 9.460 -5.292 1.00 65.94 89 ALA A O 1
ATOM 651 N N . SER A 1 90 ? 18.141 8.844 -5.794 1.00 65.31 90 SER A N 1
ATOM 652 C CA . SER A 1 90 ? 18.005 9.750 -6.929 1.00 65.31 90 SER A CA 1
ATOM 653 C C . SER A 1 90 ? 17.298 11.036 -6.511 1.00 65.31 90 SER A C 1
ATOM 655 O O . SER A 1 90 ? 16.297 10.990 -5.807 1.00 65.31 90 SER A O 1
ATOM 657 N N . GLY A 1 91 ? 17.782 12.185 -6.985 1.00 69.56 91 GLY A N 1
ATOM 658 C CA . GLY A 1 91 ? 17.241 13.510 -6.661 1.00 69.56 91 GLY A CA 1
ATOM 659 C C . GLY A 1 91 ? 15.902 13.880 -7.318 1.00 69.56 91 GLY A C 1
ATOM 660 O O . GLY A 1 91 ? 15.705 15.051 -7.624 1.00 69.56 91 GLY A O 1
ATOM 661 N N . GLY A 1 92 ? 14.983 12.941 -7.572 1.00 84.56 92 GLY A N 1
ATOM 662 C CA . GLY A 1 92 ? 13.678 13.266 -8.162 1.00 84.56 92 GLY A CA 1
ATOM 663 C C . GLY A 1 92 ? 12.589 12.235 -7.877 1.00 84.56 92 GLY A C 1
ATOM 664 O O . GLY A 1 92 ? 12.803 11.040 -8.067 1.00 84.56 92 GLY A O 1
ATOM 665 N N . LEU A 1 93 ? 11.394 12.716 -7.511 1.00 86.00 93 LEU A N 1
ATOM 666 C CA . LEU A 1 93 ? 10.264 11.895 -7.049 1.00 86.00 93 LEU A CA 1
ATOM 667 C C . LEU A 1 93 ? 9.874 10.779 -8.029 1.00 86.00 93 LEU A C 1
ATOM 669 O O . LEU A 1 93 ? 9.670 9.640 -7.628 1.00 86.00 93 LEU A O 1
ATOM 673 N N . ARG A 1 94 ? 9.824 11.076 -9.336 1.00 87.50 94 ARG A N 1
ATOM 674 C CA . ARG A 1 94 ? 9.512 10.067 -10.366 1.00 87.50 94 ARG A CA 1
ATOM 675 C C . ARG A 1 94 ? 10.573 8.968 -10.444 1.00 87.50 94 ARG A C 1
ATOM 677 O O . ARG A 1 94 ? 10.238 7.805 -10.653 1.00 87.50 94 ARG A O 1
ATOM 684 N N . ARG A 1 95 ? 11.852 9.314 -10.256 1.00 86.12 95 ARG A N 1
ATOM 685 C CA . ARG A 1 95 ? 12.926 8.315 -10.257 1.00 86.12 95 ARG A CA 1
ATOM 686 C C . ARG A 1 95 ? 12.917 7.493 -8.974 1.00 86.12 95 ARG A C 1
ATOM 688 O O . ARG A 1 95 ? 13.026 6.275 -9.053 1.00 86.12 95 ARG A O 1
ATOM 695 N N . GLU A 1 96 ? 12.721 8.140 -7.831 1.00 90.44 96 GLU A N 1
ATOM 696 C CA . GLU A 1 96 ? 12.547 7.462 -6.546 1.00 90.44 96 GLU A CA 1
ATOM 697 C C . GLU A 1 96 ? 11.372 6.475 -6.579 1.00 90.44 96 GLU A C 1
ATOM 699 O O . GLU A 1 96 ? 11.518 5.327 -6.149 1.00 90.44 96 GLU A O 1
ATOM 704 N N . TRP A 1 97 ? 10.242 6.880 -7.169 1.00 92.38 97 TRP A N 1
ATOM 705 C CA . TRP A 1 97 ? 9.111 5.995 -7.430 1.00 92.38 97 TRP A CA 1
ATOM 706 C C . TRP A 1 97 ? 9.515 4.791 -8.273 1.00 92.38 97 TRP A C 1
ATOM 708 O O . TRP A 1 97 ? 9.305 3.658 -7.850 1.00 92.38 97 TRP A O 1
ATOM 718 N N . ARG A 1 98 ? 10.129 5.012 -9.439 1.00 91.56 98 ARG A N 1
ATOM 719 C CA . ARG A 1 98 ? 10.518 3.936 -10.359 1.00 91.56 98 ARG A CA 1
ATOM 720 C C . ARG A 1 98 ? 11.470 2.932 -9.710 1.00 91.56 98 ARG A C 1
ATOM 722 O O . ARG A 1 98 ? 11.259 1.724 -9.818 1.00 91.56 98 ARG A O 1
ATOM 729 N N . ASP A 1 99 ? 12.499 3.419 -9.021 1.00 91.69 99 ASP A N 1
ATOM 730 C CA . ASP A 1 99 ? 13.473 2.563 -8.343 1.00 91.69 99 ASP A CA 1
ATOM 731 C C . ASP A 1 99 ? 12.831 1.789 -7.183 1.00 91.69 99 ASP A C 1
ATOM 733 O O . ASP A 1 99 ? 13.106 0.598 -7.010 1.00 91.69 99 ASP A O 1
ATOM 737 N N . THR A 1 100 ? 11.923 2.417 -6.433 1.00 94.00 100 THR A N 1
ATOM 738 C CA . THR A 1 100 ? 11.193 1.743 -5.352 1.00 94.00 100 THR A CA 1
ATOM 739 C C . THR A 1 100 ? 10.185 0.728 -5.881 1.00 94.00 100 THR A C 1
ATOM 741 O O . THR A 1 100 ? 10.115 -0.385 -5.366 1.00 94.00 100 THR A O 1
ATOM 744 N N . ALA A 1 101 ? 9.430 1.061 -6.926 1.00 94.00 101 ALA A N 1
ATOM 745 C CA . ALA A 1 101 ? 8.479 0.153 -7.557 1.00 94.00 101 ALA A CA 1
ATOM 746 C C . ALA A 1 101 ? 9.192 -1.096 -8.098 1.00 94.00 101 ALA A C 1
ATOM 748 O O . ALA A 1 101 ? 8.732 -2.214 -7.867 1.00 94.00 101 ALA A O 1
ATOM 749 N N . ALA A 1 102 ? 10.360 -0.925 -8.728 1.00 93.88 102 ALA A N 1
ATOM 750 C CA . ALA A 1 102 ? 11.202 -2.039 -9.159 1.00 93.88 102 ALA A CA 1
ATOM 751 C C . ALA A 1 102 ? 11.689 -2.884 -7.970 1.00 93.88 102 ALA A C 1
ATOM 753 O O . ALA A 1 102 ? 11.611 -4.112 -8.007 1.00 93.88 102 ALA A O 1
ATOM 754 N N . ARG A 1 103 ? 12.139 -2.239 -6.885 1.00 95.44 103 ARG A N 1
ATOM 755 C CA . ARG A 1 103 ? 12.548 -2.922 -5.647 1.00 95.44 103 ARG A CA 1
ATOM 756 C C . ARG A 1 103 ? 11.409 -3.751 -5.048 1.00 95.44 103 ARG A C 1
ATOM 758 O O . ARG A 1 103 ? 11.618 -4.900 -4.671 1.00 95.44 103 ARG A O 1
ATOM 765 N N . VAL A 1 104 ? 10.208 -3.185 -4.979 1.00 96.81 104 VAL A N 1
ATOM 766 C CA . VAL A 1 104 ? 9.013 -3.857 -4.458 1.00 96.81 104 VAL A CA 1
ATOM 767 C C . VAL A 1 104 ? 8.597 -5.022 -5.354 1.00 96.81 104 VAL A C 1
ATOM 769 O O . VAL A 1 104 ? 8.280 -6.088 -4.837 1.00 96.81 104 VAL A O 1
ATOM 772 N N . ALA A 1 105 ? 8.649 -4.871 -6.679 1.00 96.00 105 ALA A N 1
ATOM 773 C CA . ALA A 1 105 ? 8.339 -5.960 -7.604 1.00 96.00 105 ALA A CA 1
ATOM 774 C C . ALA A 1 105 ? 9.259 -7.178 -7.406 1.00 96.00 105 ALA A C 1
ATOM 776 O O . ALA A 1 105 ? 8.789 -8.310 -7.481 1.00 96.00 105 ALA A O 1
ATOM 777 N N . VAL A 1 106 ? 10.541 -6.946 -7.095 1.00 97.19 106 VAL A N 1
ATOM 778 C CA . VAL A 1 106 ? 11.496 -8.009 -6.735 1.00 97.19 106 VAL A CA 1
ATOM 779 C C . VAL A 1 106 ? 11.173 -8.618 -5.368 1.00 97.19 106 VAL A C 1
ATOM 781 O O . VAL A 1 106 ? 11.234 -9.834 -5.215 1.00 97.19 106 VAL A O 1
ATOM 784 N N . ALA A 1 107 ? 10.829 -7.794 -4.375 1.00 97.12 107 ALA A N 1
ATOM 785 C CA . ALA A 1 107 ? 10.568 -8.250 -3.010 1.00 97.12 107 ALA A CA 1
ATOM 786 C C . ALA A 1 107 ? 9.282 -9.083 -2.874 1.00 97.12 107 ALA A C 1
ATOM 788 O O . ALA A 1 107 ? 9.221 -9.983 -2.040 1.00 97.12 107 ALA A O 1
ATOM 789 N N . VAL A 1 108 ? 8.246 -8.764 -3.657 1.00 96.00 108 VAL A N 1
ATOM 790 C CA . VAL A 1 108 ? 6.922 -9.409 -3.605 1.00 96.00 108 VAL A CA 1
ATOM 791 C C . VAL A 1 108 ? 6.426 -9.785 -5.017 1.00 96.00 108 VAL A C 1
ATOM 793 O O . VAL A 1 108 ? 5.497 -9.165 -5.560 1.00 96.00 108 VAL A O 1
ATOM 796 N N . PRO A 1 109 ? 7.030 -10.814 -5.646 1.00 95.19 109 PRO A N 1
ATOM 797 C CA . PRO A 1 109 ? 6.767 -11.198 -7.039 1.00 95.19 109 PRO A CA 1
ATOM 798 C C . PRO A 1 109 ? 5.364 -11.778 -7.287 1.00 95.19 109 PRO A C 1
ATOM 800 O O . PRO A 1 109 ? 4.912 -11.790 -8.431 1.00 95.19 109 PRO A O 1
ATOM 803 N N . ASP A 1 110 ? 4.629 -12.129 -6.232 1.00 94.00 110 ASP A N 1
ATOM 804 C CA . ASP A 1 110 ? 3.254 -12.639 -6.337 1.00 94.00 110 ASP A CA 1
ATOM 805 C C . ASP A 1 110 ? 2.186 -11.582 -5.999 1.00 94.00 110 ASP A C 1
ATOM 807 O O . ASP A 1 110 ? 0.989 -11.836 -6.105 1.00 94.00 110 ASP A O 1
ATOM 811 N N . ALA A 1 111 ? 2.590 -10.378 -5.575 1.00 94.38 111 ALA A N 1
ATOM 812 C CA . ALA A 1 111 ? 1.647 -9.304 -5.272 1.00 94.38 111 ALA A CA 1
ATOM 813 C C . ALA A 1 111 ? 1.079 -8.662 -6.550 1.00 94.38 111 ALA A C 1
ATOM 815 O O . ALA A 1 111 ? 1.825 -8.349 -7.479 1.00 94.38 111 ALA A O 1
ATOM 816 N N . GLY A 1 112 ? -0.231 -8.396 -6.560 1.00 94.75 112 GLY A N 1
ATOM 817 C CA . GLY A 1 112 ? -0.896 -7.672 -7.647 1.00 94.75 112 GLY A CA 1
ATOM 818 C C . GLY A 1 112 ? -0.404 -6.221 -7.808 1.00 94.75 112 GLY A C 1
ATOM 819 O O . GLY A 1 112 ? 0.249 -5.679 -6.904 1.00 94.75 112 GLY A O 1
ATOM 820 N N . PRO A 1 113 ? -0.705 -5.560 -8.943 1.00 94.19 113 PRO A N 1
ATOM 821 C CA . PRO A 1 113 ? -0.165 -4.241 -9.267 1.00 94.19 113 PRO A CA 1
ATOM 822 C C . PRO A 1 113 ? -0.529 -3.158 -8.243 1.00 94.19 113 PRO A C 1
ATOM 824 O O . PRO A 1 113 ? 0.362 -2.424 -7.810 1.00 94.19 113 PRO A O 1
ATOM 827 N N . ALA A 1 114 ? -1.780 -3.096 -7.770 1.00 95.69 114 ALA A N 1
ATOM 828 C CA . ALA A 1 114 ? -2.162 -2.135 -6.734 1.00 95.69 114 ALA A CA 1
ATOM 829 C C . ALA A 1 114 ? -1.429 -2.398 -5.412 1.00 95.69 114 ALA A C 1
ATOM 831 O O . ALA A 1 114 ? -0.922 -1.462 -4.796 1.00 95.69 114 ALA A O 1
ATOM 832 N N . ALA A 1 115 ? -1.317 -3.663 -4.988 1.00 96.81 115 ALA A N 1
ATOM 833 C CA . ALA A 1 115 ? -0.617 -4.015 -3.753 1.00 96.81 115 ALA A CA 1
ATOM 834 C C . ALA A 1 115 ? 0.853 -3.578 -3.797 1.00 96.81 115 ALA A C 1
ATOM 836 O O . ALA A 1 115 ? 1.368 -3.043 -2.814 1.00 96.81 115 ALA A O 1
ATOM 837 N N . ARG A 1 116 ? 1.518 -3.749 -4.946 1.00 97.06 116 ARG A N 1
ATOM 838 C CA . ARG A 1 116 ? 2.883 -3.253 -5.163 1.00 97.06 116 ARG A CA 1
ATOM 839 C C . ARG A 1 116 ? 2.957 -1.732 -5.158 1.00 97.06 116 ARG A C 1
ATOM 841 O O . ARG A 1 116 ? 3.868 -1.191 -4.543 1.00 97.06 116 ARG A O 1
ATOM 848 N N . ALA A 1 117 ? 2.016 -1.049 -5.807 1.00 97.00 117 ALA A N 1
ATOM 849 C CA . ALA A 1 117 ? 1.991 0.410 -5.860 1.00 97.00 117 ALA A CA 1
ATOM 850 C C . ALA A 1 117 ? 1.818 1.027 -4.461 1.00 97.00 117 ALA A C 1
ATOM 852 O O . ALA A 1 117 ? 2.606 1.883 -4.061 1.00 97.00 117 ALA A O 1
ATOM 853 N N . TYR A 1 118 ? 0.855 0.542 -3.672 1.00 98.12 118 TYR A N 1
ATOM 854 C CA . TYR A 1 118 ? 0.666 1.002 -2.294 1.00 98.12 118 TYR A CA 1
ATOM 855 C C . TYR A 1 118 ? 1.853 0.652 -1.398 1.00 98.12 118 TYR A C 1
ATOM 857 O O . TYR A 1 118 ? 2.293 1.496 -0.623 1.00 98.12 118 TYR A O 1
ATOM 865 N N . LEU A 1 119 ? 2.438 -0.542 -1.541 1.00 98.00 119 LEU A N 1
ATOM 866 C CA . LEU A 1 119 ? 3.640 -0.903 -0.788 1.00 98.00 119 LEU A CA 1
ATOM 867 C C . LEU A 1 119 ? 4.843 -0.019 -1.159 1.00 98.00 119 LEU A C 1
ATOM 869 O O . LEU A 1 119 ? 5.603 0.364 -0.273 1.00 98.00 119 LEU A O 1
ATOM 873 N N . ALA A 1 120 ? 5.003 0.349 -2.434 1.00 97.19 120 ALA A N 1
ATOM 874 C CA . ALA A 1 120 ? 6.037 1.282 -2.878 1.00 97.19 120 ALA A CA 1
ATOM 875 C C . ALA A 1 120 ? 5.826 2.690 -2.300 1.00 97.19 120 ALA A C 1
ATOM 877 O O . ALA A 1 120 ? 6.776 3.286 -1.794 1.00 97.19 120 ALA A O 1
ATOM 878 N N . ALA A 1 121 ? 4.587 3.192 -2.297 1.00 97.62 121 ALA A N 1
ATOM 879 C CA . ALA A 1 121 ? 4.250 4.471 -1.673 1.00 97.62 121 ALA A CA 1
ATOM 880 C C . ALA A 1 121 ? 4.525 4.458 -0.158 1.00 97.62 121 ALA A C 1
ATOM 882 O O . ALA A 1 121 ? 5.177 5.368 0.360 1.00 97.62 121 ALA A O 1
ATOM 883 N N . CYS A 1 122 ? 4.110 3.394 0.543 1.00 98.12 122 CYS A N 1
ATOM 884 C CA . CYS A 1 122 ? 4.419 3.199 1.960 1.00 98.12 122 CYS A CA 1
ATOM 885 C C . CYS A 1 122 ? 5.929 3.123 2.212 1.00 98.12 122 CYS A C 1
ATOM 887 O O . CYS A 1 122 ? 6.403 3.675 3.196 1.00 98.12 122 CYS A O 1
ATOM 889 N N . TRP A 1 123 ? 6.698 2.484 1.326 1.00 97.25 123 TRP A N 1
ATOM 890 C CA . TRP A 1 123 ? 8.151 2.369 1.461 1.00 97.25 123 TRP A CA 1
ATOM 891 C C . TRP A 1 123 ? 8.881 3.709 1.318 1.00 97.25 123 TRP A C 1
ATOM 893 O O . TRP A 1 123 ? 9.785 4.017 2.101 1.00 97.25 123 TRP A O 1
ATOM 903 N N . ILE A 1 124 ? 8.479 4.526 0.341 1.00 95.38 124 ILE A N 1
ATOM 904 C CA . ILE A 1 124 ? 9.014 5.885 0.168 1.00 95.38 124 ILE A CA 1
ATOM 905 C C . ILE A 1 124 ? 8.739 6.706 1.431 1.00 95.38 124 ILE A C 1
ATOM 907 O O . ILE A 1 124 ? 9.639 7.355 1.959 1.00 95.38 124 ILE A O 1
ATOM 911 N N . ARG A 1 125 ? 7.532 6.579 1.994 1.00 96.00 125 ARG A N 1
ATOM 912 C CA . ARG A 1 125 ? 7.107 7.273 3.220 1.00 96.00 125 ARG A CA 1
ATOM 913 C C . ARG A 1 125 ? 7.280 6.453 4.502 1.00 96.00 125 ARG A C 1
ATOM 915 O O . ARG A 1 125 ? 6.600 6.716 5.494 1.00 96.00 125 ARG A O 1
ATOM 922 N N . ARG A 1 126 ? 8.198 5.477 4.512 1.00 96.31 126 ARG A N 1
ATOM 923 C CA . ARG A 1 126 ? 8.320 4.472 5.590 1.00 96.31 126 ARG A CA 1
ATOM 924 C C . ARG A 1 126 ? 8.428 5.075 6.986 1.00 96.31 126 ARG A C 1
ATOM 926 O O . ARG A 1 126 ? 7.833 4.549 7.904 1.00 96.31 126 ARG A O 1
ATOM 933 N N . GLU A 1 127 ? 9.104 6.209 7.146 1.00 95.75 127 GLU A N 1
ATOM 934 C CA . GLU A 1 127 ? 9.280 6.851 8.456 1.00 95.75 127 GLU A CA 1
ATOM 935 C C . GLU A 1 127 ? 7.967 7.389 9.042 1.00 95.75 127 GLU A C 1
ATOM 937 O O . GLU A 1 127 ? 7.803 7.474 10.258 1.00 95.75 127 GLU A O 1
ATOM 942 N N . GLU A 1 128 ? 7.024 7.797 8.195 1.00 96.44 128 GLU A N 1
ATOM 943 C CA . GLU A 1 128 ? 5.686 8.213 8.620 1.00 96.44 128 GLU A CA 1
ATOM 944 C C . GLU A 1 128 ? 4.801 7.001 8.899 1.00 96.44 128 GLU A C 1
ATOM 946 O O . GLU A 1 128 ? 4.082 6.984 9.897 1.00 96.44 128 GLU A O 1
ATOM 951 N N . ILE A 1 129 ? 4.902 5.984 8.041 1.00 97.69 129 ILE A N 1
ATOM 952 C CA . ILE A 1 129 ? 4.142 4.741 8.160 1.00 97.69 129 ILE A CA 1
ATOM 953 C C . ILE A 1 129 ? 4.561 3.967 9.415 1.00 97.69 129 ILE A C 1
ATOM 955 O O . ILE A 1 129 ? 3.699 3.609 10.207 1.00 97.69 129 ILE A O 1
ATOM 959 N N . ASP A 1 130 ? 5.862 3.782 9.652 1.00 96.50 130 ASP A N 1
ATOM 960 C CA . ASP A 1 130 ? 6.395 3.101 10.837 1.00 96.50 130 ASP A CA 1
ATOM 961 C C . ASP A 1 130 ? 5.957 3.817 12.122 1.00 96.50 130 ASP A C 1
ATOM 963 O O . ASP A 1 130 ? 5.446 3.179 13.037 1.00 96.50 130 ASP A O 1
ATOM 967 N N . ARG A 1 131 ? 6.029 5.157 12.172 1.00 93.81 131 ARG A N 1
ATOM 968 C CA . ARG A 1 131 ? 5.527 5.930 13.326 1.00 93.81 131 ARG A CA 1
ATOM 969 C C . ARG A 1 131 ? 4.042 5.710 13.593 1.00 93.81 131 ARG A C 1
ATOM 971 O O . ARG A 1 131 ? 3.626 5.756 14.749 1.00 93.81 131 ARG A O 1
ATOM 978 N N . LEU A 1 132 ? 3.238 5.545 12.550 1.00 91.81 132 LEU A N 1
ATOM 979 C CA . LEU A 1 132 ? 1.809 5.303 12.686 1.00 91.81 132 LEU A CA 1
ATOM 980 C C . LEU A 1 132 ? 1.540 3.876 13.180 1.00 91.81 132 LEU A C 1
ATOM 982 O O . LEU A 1 132 ? 0.814 3.703 14.157 1.00 91.81 132 LEU A O 1
ATOM 986 N N . THR A 1 133 ? 2.196 2.876 12.587 1.00 91.00 133 THR A N 1
ATOM 987 C CA . THR A 1 133 ? 2.020 1.472 12.979 1.00 91.00 133 THR A CA 1
ATOM 988 C C . THR A 1 133 ? 2.573 1.177 14.374 1.00 91.00 133 THR A C 1
ATOM 990 O O . THR A 1 133 ? 1.945 0.464 15.152 1.00 91.00 133 THR A O 1
ATOM 993 N N . ASP A 1 134 ? 3.699 1.775 14.756 1.00 85.88 134 ASP A N 1
ATOM 994 C CA . ASP A 1 134 ? 4.288 1.558 16.083 1.00 85.88 134 ASP A CA 1
ATOM 995 C C . ASP A 1 134 ? 3.427 2.199 17.196 1.00 85.88 134 ASP A C 1
ATOM 997 O O . ASP A 1 134 ? 3.404 1.731 18.335 1.00 85.88 134 ASP A O 1
ATOM 1001 N N . ARG A 1 135 ? 2.663 3.260 16.882 1.00 74.69 135 ARG A N 1
ATOM 1002 C CA . ARG A 1 135 ? 1.698 3.867 17.818 1.00 74.69 135 ARG A CA 1
ATOM 1003 C C . ARG A 1 135 ? 0.468 3.000 18.062 1.00 74.69 135 ARG A C 1
ATOM 1005 O O . ARG A 1 135 ? -0.085 3.069 19.159 1.00 74.69 135 ARG A O 1
ATOM 1012 N N . GLU A 1 136 ? 0.016 2.248 17.066 1.00 65.31 136 GLU A N 1
ATOM 1013 C CA . GLU A 1 136 ? -1.081 1.288 17.229 1.00 65.31 136 GLU A CA 1
ATOM 1014 C C . GLU A 1 136 ? -0.663 0.112 18.110 1.00 65.31 136 GLU A C 1
ATOM 1016 O O . GLU A 1 136 ? -1.406 -0.242 19.021 1.00 65.31 136 GLU A O 1
ATOM 1021 N N . ASP A 1 137 ? 0.563 -0.398 17.947 1.00 61.06 137 ASP A N 1
ATOM 1022 C CA . ASP A 1 137 ? 1.082 -1.486 18.791 1.00 61.06 137 ASP A CA 1
ATOM 1023 C C . ASP A 1 137 ? 1.076 -1.089 20.280 1.00 61.06 137 ASP A C 1
ATOM 1025 O O . ASP A 1 137 ? 0.714 -1.876 21.153 1.00 61.06 137 ASP A O 1
ATOM 1029 N N . LEU A 1 138 ? 1.391 0.173 20.591 1.00 60.12 138 LEU A N 1
ATOM 1030 C CA . LEU A 1 138 ? 1.296 0.693 21.958 1.00 60.12 138 LEU A CA 1
ATOM 1031 C C . LEU A 1 138 ? -0.143 0.778 22.487 1.00 60.12 138 LEU A C 1
ATOM 1033 O O . LEU A 1 138 ? -0.330 0.735 23.699 1.00 60.12 138 LEU A O 1
ATOM 1037 N N . ARG A 1 139 ? -1.156 0.922 21.625 1.00 59.69 139 ARG A N 1
ATOM 1038 C CA . ARG A 1 139 ? -2.569 0.927 22.040 1.00 59.69 139 ARG A CA 1
ATOM 1039 C C . ARG A 1 139 ? -3.083 -0.486 22.295 1.00 59.69 139 ARG A C 1
ATOM 1041 O O . ARG A 1 139 ? -3.797 -0.676 23.274 1.00 59.69 139 ARG A O 1
ATOM 1048 N N . ASP A 1 140 ? -2.673 -1.453 21.479 1.00 60.19 140 ASP A N 1
ATOM 1049 C CA . ASP A 1 140 ? -3.087 -2.857 21.602 1.00 60.19 140 ASP A CA 1
ATOM 1050 C C . ASP A 1 140 ? -2.457 -3.566 22.817 1.00 60.19 140 ASP A C 1
ATOM 1052 O O . ASP A 1 140 ? -3.019 -4.526 23.343 1.00 60.19 140 ASP A O 1
ATOM 1056 N N . VAL A 1 141 ? -1.305 -3.085 23.302 1.00 60.06 141 VAL A N 1
ATOM 1057 C CA . VAL A 1 141 ? -0.596 -3.655 24.465 1.00 60.06 141 VAL A CA 1
ATOM 1058 C C . VAL A 1 141 ? -1.127 -3.139 25.812 1.00 60.06 141 VAL A C 1
ATOM 1060 O O . VAL A 1 141 ? -0.882 -3.771 26.841 1.00 60.06 141 VAL A O 1
ATOM 1063 N N . VAL A 1 142 ? -1.872 -2.027 25.856 1.00 53.72 142 VAL A N 1
ATOM 1064 C CA . VAL A 1 142 ? -2.443 -1.516 27.116 1.00 53.72 142 VAL A CA 1
ATOM 1065 C C . VAL A 1 142 ? -3.681 -2.344 27.484 1.00 53.72 142 VAL A C 1
ATOM 1067 O O . VAL A 1 142 ? -4.682 -2.278 26.769 1.00 53.72 142 VAL A O 1
ATOM 1070 N N . PRO A 1 143 ? -3.682 -3.090 28.610 1.00 55.56 143 PRO A N 1
ATOM 1071 C CA . PRO A 1 143 ? -4.878 -3.788 29.059 1.00 55.56 143 PRO A CA 1
ATOM 1072 C C . PRO A 1 143 ? -5.969 -2.755 29.341 1.00 55.56 143 PRO A C 1
ATOM 1074 O O . PRO A 1 143 ? -5.752 -1.826 30.123 1.00 55.56 143 PRO A O 1
ATOM 1077 N N . GLN A 1 144 ? -7.147 -2.916 28.736 1.00 53.03 144 GLN A N 1
ATOM 1078 C CA . GLN A 1 144 ? -8.327 -2.177 29.174 1.00 53.03 144 GLN A CA 1
ATOM 1079 C C . GLN A 1 144 ? -8.638 -2.622 30.604 1.00 53.03 144 GLN A C 1
ATOM 1081 O O . GLN A 1 144 ? -9.198 -3.695 30.819 1.00 53.03 144 GLN A O 1
ATOM 1086 N N . ILE A 1 145 ? -8.205 -1.837 31.592 1.00 56.41 145 ILE A N 1
ATOM 1087 C CA . ILE A 1 145 ? -8.552 -2.083 32.989 1.00 56.41 145 ILE A CA 1
ATOM 1088 C C . ILE A 1 145 ? -10.058 -1.828 33.108 1.00 56.41 145 ILE A C 1
ATOM 1090 O O . ILE A 1 145 ? -10.487 -0.695 32.865 1.00 56.41 145 ILE A O 1
ATOM 1094 N N . PRO A 1 146 ? -10.880 -2.839 33.445 1.00 46.22 146 PRO A N 1
ATOM 1095 C CA . PRO A 1 146 ? -12.289 -2.602 33.691 1.00 46.22 146 PRO A CA 1
ATOM 1096 C C . PRO A 1 146 ? -12.402 -1.694 34.916 1.00 46.22 146 PRO A C 1
ATOM 1098 O O . PRO A 1 146 ? -11.814 -1.974 35.961 1.00 46.22 146 PRO A O 1
ATOM 1101 N N . ALA A 1 147 ? -13.132 -0.589 34.771 1.00 58.62 147 ALA A N 1
ATOM 1102 C CA . ALA A 1 147 ? -13.510 0.245 35.900 1.00 58.62 147 ALA A CA 1
ATOM 1103 C C . ALA A 1 147 ? -14.415 -0.590 36.820 1.00 58.62 147 ALA A C 1
ATOM 1105 O O . ALA A 1 147 ? -15.557 -0.885 36.463 1.00 58.62 147 ALA A O 1
ATOM 1106 N N . GLY A 1 148 ? -13.855 -1.031 37.945 1.00 54.91 148 GLY A N 1
ATOM 1107 C CA . GLY A 1 148 ? -14.566 -1.634 39.070 1.00 54.91 148 GLY A CA 1
ATOM 1108 C C . GLY A 1 148 ? -14.678 -0.649 40.217 1.00 54.91 148 GLY A C 1
ATOM 1109 O O . GLY A 1 148 ? -13.735 0.160 40.378 1.00 54.91 148 GLY A O 1
#

InterPro domains:
  IPR046178 Protein of unknown function DUF6187 [PF19685] (1-136)

Foldseek 3Di:
DDDPPPDDPPPDDDPLLVLLVVLLPDDLLLLLLLLLCQQPDQDQVVSSVQLVCLPVVNDPDHSVNSNVSSLVSLVVQVVLLVPQDQDDDDPDSSVLLVRLLVSLCVSCVPGHNNNSSSSSSCNVVVVNNVVVSVVVVVVVPDPPDPDD

Radius of gyration: 17.62 Å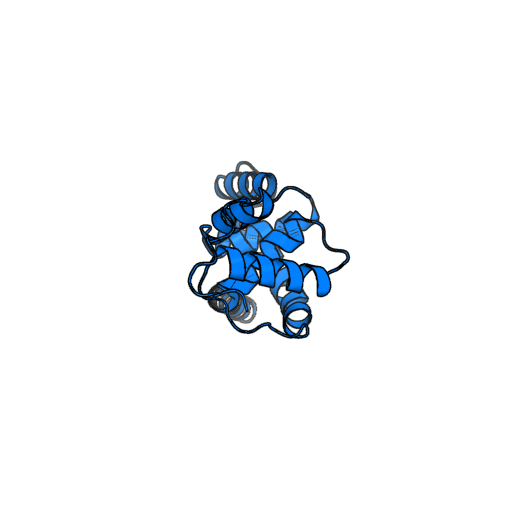; chains: 1; bounding box: 52×31×64 Å

Organism: NCBI:txid1905142

Secondary structure (DSSP, 8-state):
---GGG--------HHHHHHHHHHTS-HHHHHHHHHHTTS-S-HHHHHHHHHHHHTT-SSS-HHHHHHHHHHHHHHHHHHHHHSPPPPPPSSHHHHHHHHHHHHHHH-TTS-HHHHHHHHHHHHTHHHHHHHHHHHHHHHTS------

pLDDT: mean 86.21, std 14.56, range [46.22, 98.12]

Sequence (148 aa):
MSDSRFDLPDLEVTAAEEAGVILLGLDPDRLLAGLGFAGLADDPGLVAQIVDRARHGGFTTGHAELVDGGARRWRLLRPAVAAVPAKAASGGLRREWRDTAARVAVAVPDAGPAARAYLAACWIRREEIDRLTDREDLRDVVPQIPAG